Protein AF-A0A560GR85-F1 (afdb_monomer_lite)

Secondary structure (DSSP, 8-state):
-----------TTTTTGGGSS--SS----SGGGS--THHHHHHHHHHHHHHHHTTPPTTSHHHHHHHHHHHHHHHHHTS---

Structure (mmCIF, N/CA/C/O backbone):
data_AF-A0A560GR85-F1
#
_entry.id   AF-A0A560GR85-F1
#
loop_
_atom_site.group_PDB
_atom_site.id
_atom_site.type_symbol
_atom_site.label_atom_id
_atom_site.label_alt_id
_at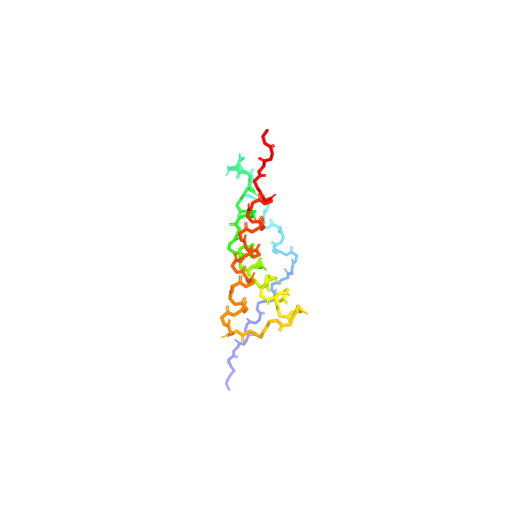om_site.label_comp_id
_atom_site.label_asym_id
_atom_site.label_entity_id
_atom_site.label_seq_id
_atom_site.pdbx_PDB_ins_code
_atom_site.Cartn_x
_atom_site.Cartn_y
_atom_site.Cartn_z
_atom_site.occupancy
_atom_site.B_iso_or_equiv
_atom_site.auth_seq_id
_atom_site.auth_comp_id
_atom_site.auth_asym_id
_atom_site.auth_atom_id
_atom_site.pdbx_PDB_model_num
ATOM 1 N N . MET A 1 1 ? 16.967 -54.484 -2.072 1.00 41.06 1 MET A N 1
ATOM 2 C CA . MET A 1 1 ? 18.306 -53.855 -2.074 1.00 41.06 1 MET A CA 1
ATOM 3 C C . MET A 1 1 ? 18.154 -52.405 -1.639 1.00 41.06 1 MET A C 1
ATOM 5 O O . MET A 1 1 ? 17.363 -51.673 -2.216 1.00 41.06 1 MET A O 1
ATOM 9 N N . THR A 1 2 ? 18.804 -52.069 -0.532 1.00 37.25 2 THR A N 1
ATOM 10 C CA . THR A 1 2 ? 18.619 -50.917 0.363 1.00 37.25 2 THR A CA 1
ATOM 11 C C . THR A 1 2 ? 19.392 -49.679 -0.108 1.00 37.25 2 THR A C 1
ATOM 13 O O . THR A 1 2 ? 20.614 -49.723 -0.204 1.00 37.25 2 THR A O 1
ATOM 16 N N . ARG A 1 3 ? 18.705 -48.552 -0.355 1.00 45.59 3 ARG A N 1
ATOM 17 C CA . ARG A 1 3 ? 19.342 -47.227 -0.467 1.00 45.59 3 ARG A CA 1
ATOM 18 C C . ARG A 1 3 ? 19.282 -46.547 0.899 1.00 45.59 3 ARG A C 1
ATOM 20 O O . ARG A 1 3 ? 18.216 -46.171 1.375 1.00 45.59 3 ARG A O 1
ATOM 27 N N . THR A 1 4 ? 20.444 -46.489 1.532 1.00 48.41 4 THR A N 1
ATOM 28 C CA . THR A 1 4 ? 20.709 -45.989 2.878 1.00 48.41 4 THR A CA 1
ATOM 29 C C . THR A 1 4 ? 20.382 -44.500 2.995 1.00 48.41 4 THR A C 1
ATOM 31 O O . THR A 1 4 ? 21.074 -43.644 2.453 1.00 48.41 4 THR A O 1
ATOM 34 N N . THR A 1 5 ? 19.305 -44.207 3.717 1.00 53.84 5 THR A N 1
ATOM 35 C CA . THR A 1 5 ? 18.902 -42.876 4.173 1.00 53.84 5 THR A CA 1
ATOM 36 C C . THR A 1 5 ? 19.831 -42.415 5.299 1.00 53.84 5 THR A C 1
ATOM 38 O O . THR A 1 5 ? 19.607 -42.748 6.461 1.00 53.84 5 THR A O 1
ATOM 41 N N . THR A 1 6 ? 20.861 -41.625 4.993 1.00 52.44 6 THR A N 1
ATOM 42 C CA . THR A 1 6 ? 21.681 -40.963 6.022 1.00 52.44 6 THR A CA 1
ATOM 43 C C . THR A 1 6 ? 20.994 -39.665 6.448 1.00 52.44 6 THR A C 1
ATOM 45 O O . THR A 1 6 ? 21.286 -38.585 5.939 1.00 52.44 6 THR A O 1
ATOM 48 N N . ARG A 1 7 ? 20.035 -39.761 7.377 1.00 53.81 7 ARG A N 1
ATOM 49 C CA . ARG A 1 7 ? 19.570 -38.598 8.148 1.00 53.81 7 ARG A CA 1
ATOM 50 C C . ARG A 1 7 ? 20.710 -38.175 9.071 1.00 53.81 7 ARG A C 1
ATOM 52 O O . ARG A 1 7 ? 20.884 -38.747 10.143 1.00 53.81 7 ARG A O 1
ATOM 59 N N . ILE A 1 8 ? 21.491 -37.187 8.648 1.00 57.78 8 ILE A N 1
ATOM 60 C CA . ILE A 1 8 ? 22.428 -36.493 9.530 1.00 57.78 8 ILE A CA 1
ATOM 61 C C . ILE A 1 8 ? 21.568 -35.675 10.499 1.00 57.78 8 ILE A C 1
ATOM 63 O O . ILE A 1 8 ? 21.052 -34.612 10.161 1.00 57.78 8 ILE A O 1
ATOM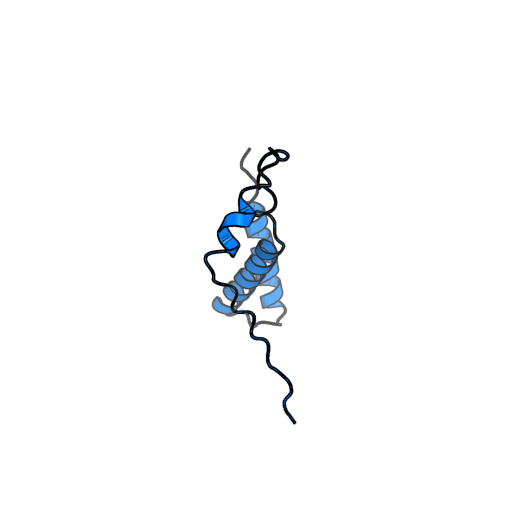 67 N N . ALA A 1 9 ? 21.340 -36.232 11.686 1.00 49.38 9 ALA A N 1
ATOM 68 C CA . ALA A 1 9 ? 20.707 -35.551 12.803 1.00 49.38 9 ALA A CA 1
ATOM 69 C C . ALA A 1 9 ? 21.677 -34.486 13.336 1.00 49.38 9 ALA A C 1
ATOM 71 O O . ALA A 1 9 ? 22.484 -34.744 14.225 1.00 49.38 9 ALA A O 1
ATOM 72 N N . ILE A 1 10 ? 21.633 -33.295 12.741 1.00 55.09 10 ILE A N 1
ATOM 73 C CA . ILE A 1 10 ? 22.351 -32.120 13.233 1.00 55.09 10 ILE A CA 1
ATOM 74 C C . ILE A 1 10 ? 21.570 -31.594 14.440 1.00 55.09 10 ILE A C 1
ATOM 76 O O . ILE A 1 10 ? 20.481 -31.038 14.311 1.00 55.09 10 ILE A O 1
ATOM 80 N N . SER A 1 11 ? 22.109 -31.826 15.632 1.00 47.69 11 SER A N 1
ATOM 81 C CA . SER A 1 11 ? 21.568 -31.355 16.905 1.00 47.69 11 SER A CA 1
ATOM 82 C C . SER A 1 11 ? 21.507 -29.816 16.916 1.00 47.69 11 SER A C 1
ATOM 84 O O . SER A 1 11 ? 22.523 -29.177 16.633 1.00 47.69 11 SER A O 1
ATOM 86 N N . PRO A 1 12 ? 20.393 -29.182 17.334 1.00 53.88 12 PRO A N 1
ATOM 87 C CA . PRO A 1 12 ? 20.234 -27.720 17.289 1.00 53.88 12 PRO A CA 1
ATOM 88 C C . PRO A 1 12 ? 21.222 -26.959 18.191 1.00 53.88 12 PRO A C 1
ATOM 90 O O . PRO A 1 12 ? 21.395 -25.755 18.052 1.00 53.88 12 PRO A O 1
AT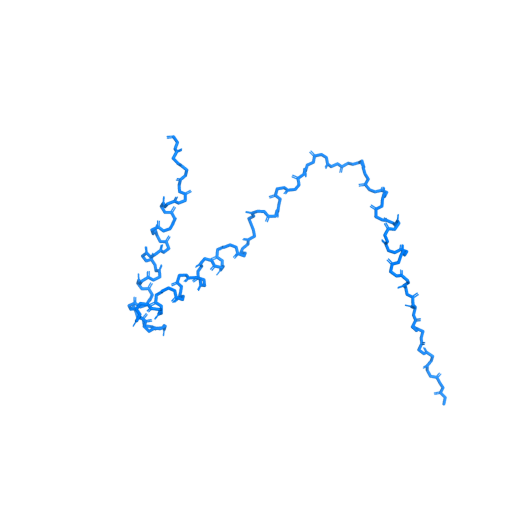OM 93 N N . ARG A 1 13 ? 21.903 -27.655 19.109 1.00 50.97 13 ARG A N 1
ATOM 94 C CA . ARG A 1 13 ? 22.891 -27.068 20.025 1.00 50.97 13 ARG A CA 1
ATOM 95 C C . ARG A 1 13 ? 24.277 -26.866 19.404 1.00 50.97 13 ARG A C 1
ATOM 97 O O . ARG A 1 13 ? 25.027 -26.034 19.898 1.00 50.97 13 ARG A O 1
ATOM 104 N N . LEU A 1 14 ? 24.614 -27.576 18.324 1.00 47.75 14 LEU A N 1
ATOM 105 C CA . LEU A 1 14 ? 25.927 -27.456 17.671 1.00 47.75 14 LEU A CA 1
ATOM 106 C C . LEU A 1 14 ? 25.981 -26.323 16.633 1.00 47.75 14 LEU A C 1
ATOM 108 O O . LEU A 1 14 ? 27.063 -25.823 16.346 1.00 47.75 14 LEU A O 1
ATOM 112 N N . ALA A 1 15 ? 24.829 -25.850 16.144 1.00 49.50 15 ALA A N 1
ATOM 113 C CA . ALA A 1 15 ? 24.753 -24.686 15.256 1.00 49.50 15 ALA A CA 1
ATOM 114 C C . ALA A 1 15 ? 25.049 -23.352 15.973 1.00 49.50 15 ALA A C 1
ATOM 116 O O . ALA A 1 15 ? 25.439 -22.384 15.329 1.00 49.50 15 ALA A O 1
ATOM 117 N N . ALA A 1 16 ? 24.900 -23.294 17.301 1.00 48.97 16 ALA A N 1
ATOM 118 C CA . ALA A 1 16 ? 25.089 -22.059 18.063 1.00 48.97 16 ALA A CA 1
ATOM 119 C C . ALA A 1 16 ? 26.566 -21.727 18.350 1.00 48.97 16 ALA A C 1
ATOM 121 O O . ALA A 1 16 ? 26.905 -20.564 18.539 1.00 48.97 16 ALA A O 1
ATOM 122 N N . ILE A 1 17 ? 27.457 -22.726 18.381 1.00 50.72 17 ILE A N 1
ATOM 123 C CA . ILE A 1 17 ? 28.835 -22.530 18.868 1.00 50.72 17 ILE A CA 1
ATOM 124 C C . ILE A 1 17 ? 29.770 -22.019 17.756 1.00 50.72 17 ILE A C 1
ATOM 126 O O . ILE A 1 17 ? 30.735 -21.314 18.039 1.00 50.72 17 ILE A O 1
ATOM 130 N N . LEU A 1 18 ? 29.458 -22.270 16.479 1.00 48.91 18 LEU A N 1
ATOM 131 C CA . LEU A 1 18 ? 30.266 -21.785 15.349 1.00 48.91 18 LEU A CA 1
ATOM 132 C C . LEU A 1 18 ? 29.957 -20.345 14.898 1.00 48.91 18 LEU A C 1
ATOM 134 O O . LEU A 1 18 ? 30.665 -19.821 14.044 1.00 48.91 18 LEU A O 1
ATOM 138 N N . ALA A 1 19 ? 28.974 -19.666 15.497 1.00 46.78 19 ALA A N 1
ATOM 139 C CA . ALA A 1 19 ? 28.677 -18.258 15.207 1.00 46.78 19 ALA A CA 1
ATOM 140 C C . ALA A 1 19 ? 29.515 -17.257 16.036 1.00 46.78 19 ALA A C 1
ATOM 142 O O . ALA A 1 19 ? 29.384 -16.049 15.858 1.00 46.78 19 ALA A O 1
ATOM 143 N N . ALA A 1 20 ? 30.374 -17.733 16.946 1.00 46.22 20 ALA A N 1
ATOM 144 C CA . ALA A 1 20 ? 31.084 -16.882 17.907 1.00 46.22 20 ALA A CA 1
ATOM 145 C C . ALA A 1 20 ? 32.479 -16.394 17.448 1.00 46.22 20 ALA A C 1
ATOM 147 O O . ALA A 1 20 ? 33.130 -15.660 18.186 1.00 46.22 20 ALA A O 1
ATOM 148 N N . ALA A 1 21 ? 32.956 -16.773 16.254 1.00 49.09 21 ALA A N 1
ATOM 149 C CA . ALA A 1 21 ? 34.339 -16.515 15.819 1.00 49.09 21 ALA A CA 1
ATOM 150 C C . ALA A 1 21 ? 34.521 -15.424 14.738 1.00 49.09 21 ALA A C 1
ATOM 152 O O . ALA A 1 21 ? 35.638 -15.214 14.275 1.00 49.09 21 ALA A O 1
ATOM 153 N N . THR A 1 22 ? 33.483 -14.675 14.353 1.00 55.09 22 THR A N 1
ATOM 154 C CA . THR A 1 22 ? 33.599 -13.552 13.393 1.00 55.09 22 THR A CA 1
ATOM 155 C C . THR A 1 22 ? 33.406 -12.193 14.074 1.00 55.09 22 THR A C 1
ATOM 157 O O . THR A 1 22 ? 32.558 -11.402 13.671 1.00 55.09 22 THR A O 1
ATOM 160 N N . LEU A 1 23 ? 34.163 -11.933 15.147 1.00 51.97 23 LEU A N 1
ATOM 161 C CA . LEU A 1 23 ? 33.961 -10.785 16.047 1.00 51.97 23 LEU A CA 1
ATOM 162 C C . LEU A 1 23 ? 34.927 -9.596 15.859 1.00 51.97 23 LEU A C 1
ATOM 164 O O . LEU A 1 23 ? 34.852 -8.650 16.633 1.00 51.97 23 LEU A O 1
ATOM 168 N N . VAL A 1 24 ? 35.807 -9.572 14.849 1.00 56.53 24 VAL A N 1
ATOM 169 C CA . VAL A 1 24 ? 36.740 -8.439 14.645 1.00 56.53 24 VAL A CA 1
ATOM 170 C C . VAL A 1 24 ? 36.964 -8.155 13.157 1.00 56.53 24 VAL A C 1
ATOM 172 O O . VAL A 1 24 ? 37.950 -8.595 12.580 1.00 56.53 24 VAL A O 1
ATOM 175 N N . ALA A 1 25 ? 36.016 -7.448 12.535 1.00 47.34 25 ALA A N 1
ATOM 176 C CA . ALA A 1 25 ? 36.207 -6.532 11.397 1.00 47.34 25 ALA A CA 1
ATOM 177 C C . ALA A 1 25 ? 34.827 -6.061 10.907 1.00 47.34 25 ALA A C 1
ATOM 179 O O . ALA A 1 25 ? 34.262 -6.621 9.973 1.00 47.34 25 ALA A O 1
ATOM 180 N N . GLY A 1 26 ? 34.250 -5.052 11.561 1.00 44.47 26 GLY A N 1
ATOM 181 C CA . GLY A 1 26 ? 32.994 -4.479 11.080 1.00 44.47 26 GLY A CA 1
ATOM 182 C C . GLY A 1 26 ? 32.248 -3.647 12.103 1.00 44.47 26 GLY A C 1
ATOM 183 O O . GLY A 1 26 ? 31.090 -3.916 12.392 1.00 44.47 26 GLY A O 1
ATOM 184 N N . ILE A 1 27 ? 32.873 -2.586 12.607 1.00 57.50 27 ILE A N 1
ATOM 185 C CA . ILE A 1 27 ? 32.182 -1.488 13.302 1.00 57.50 27 ILE A CA 1
ATOM 186 C C . ILE A 1 27 ? 31.458 -0.613 12.249 1.00 57.50 27 ILE A C 1
ATOM 188 O O . ILE A 1 27 ? 31.598 0.601 12.206 1.00 57.50 27 ILE A O 1
ATOM 192 N N . GLY A 1 28 ? 30.743 -1.264 11.329 1.00 49.28 28 GLY A N 1
ATOM 193 C CA . GLY A 1 28 ? 29.895 -0.691 10.285 1.00 49.28 28 GLY A CA 1
ATOM 194 C C . GLY A 1 28 ? 28.505 -1.291 10.453 1.00 49.28 28 GLY A C 1
ATOM 195 O O . GLY A 1 28 ? 28.046 -2.077 9.630 1.00 49.28 28 GLY A O 1
ATOM 196 N N . GLY A 1 29 ? 27.911 -1.036 11.618 1.00 45.50 29 GLY A N 1
ATOM 197 C CA . GLY A 1 29 ? 26.693 -1.681 12.088 1.00 45.50 29 GLY A CA 1
ATOM 198 C C . GLY A 1 29 ? 25.452 -1.341 11.256 1.00 45.50 29 GLY A C 1
ATOM 199 O O . GLY A 1 29 ? 25.139 -0.182 11.012 1.00 45.50 29 GLY A O 1
ATOM 200 N N . SER A 1 30 ? 24.715 -2.383 10.880 1.00 52.59 30 SER A N 1
ATOM 201 C CA . SER A 1 30 ? 23.251 -2.493 11.014 1.00 52.59 30 SER A CA 1
ATOM 202 C C . SER A 1 30 ? 22.293 -1.466 10.377 1.00 52.59 30 SER A C 1
ATOM 204 O O . SER A 1 30 ? 21.097 -1.566 10.633 1.00 52.59 30 SER A O 1
ATOM 206 N N . LEU A 1 31 ? 22.714 -0.543 9.507 1.00 50.44 31 LEU A N 1
ATOM 207 C CA . LEU A 1 31 ? 21.772 0.382 8.837 1.00 50.44 31 LEU A CA 1
ATOM 208 C C . LEU A 1 31 ? 21.096 -0.188 7.571 1.00 50.44 31 LEU A C 1
ATOM 210 O O . LEU A 1 31 ? 20.175 0.420 7.039 1.00 50.44 31 LEU A O 1
ATOM 214 N N . ALA A 1 32 ? 21.479 -1.374 7.092 1.00 50.94 32 ALA A N 1
ATOM 215 C CA . ALA A 1 32 ? 20.916 -1.947 5.861 1.00 50.94 32 ALA A CA 1
ATOM 216 C C . ALA A 1 32 ? 19.588 -2.717 6.054 1.00 50.94 32 ALA A C 1
ATOM 218 O O . ALA A 1 32 ? 19.170 -3.447 5.159 1.00 50.94 32 ALA A O 1
ATOM 219 N N . ALA A 1 33 ? 18.919 -2.572 7.205 1.00 54.06 33 ALA A N 1
ATOM 220 C CA . ALA A 1 33 ? 17.606 -3.178 7.458 1.00 54.06 33 ALA A CA 1
ATOM 221 C C . ALA A 1 33 ? 16.432 -2.179 7.427 1.00 54.06 33 ALA A C 1
ATOM 223 O O . ALA A 1 33 ? 15.282 -2.607 7.468 1.00 54.06 33 ALA A O 1
ATOM 224 N N . CYS A 1 34 ? 16.673 -0.865 7.335 1.00 47.09 34 CYS A N 1
ATOM 225 C CA . CYS A 1 34 ? 15.601 0.140 7.414 1.00 47.09 34 CYS A CA 1
ATOM 226 C C . CYS A 1 34 ? 15.196 0.780 6.075 1.00 47.09 34 CYS A C 1
ATOM 228 O O . CYS A 1 34 ? 14.495 1.784 6.072 1.00 47.09 34 CYS A O 1
ATOM 230 N N . ALA A 1 35 ? 15.579 0.201 4.935 1.00 55.50 35 ALA A N 1
ATOM 231 C CA . ALA A 1 35 ? 15.124 0.667 3.622 1.00 55.50 35 ALA A CA 1
ATOM 232 C C . ALA A 1 35 ? 14.990 -0.501 2.636 1.00 55.50 35 ALA A C 1
ATOM 234 O O . ALA A 1 35 ? 15.590 -0.524 1.565 1.00 55.50 35 ALA A O 1
ATOM 235 N N . GLY A 1 36 ? 14.233 -1.527 3.027 1.00 55.00 36 GLY A N 1
ATOM 236 C CA . GLY A 1 36 ? 13.834 -2.575 2.094 1.00 55.00 36 GLY A CA 1
ATOM 237 C C . GLY A 1 36 ? 12.692 -2.094 1.184 1.00 55.00 36 GLY A C 1
ATOM 238 O O . GLY A 1 36 ? 11.834 -1.340 1.655 1.00 55.00 36 GLY A O 1
ATOM 239 N N . PRO A 1 37 ? 12.593 -2.582 -0.072 1.00 59.84 37 PRO A N 1
ATOM 240 C CA . PRO A 1 37 ? 11.432 -2.360 -0.955 1.00 59.84 37 PRO A CA 1
ATOM 241 C C . PRO A 1 37 ? 10.096 -2.789 -0.318 1.00 59.84 37 PRO A C 1
ATOM 243 O O . PRO A 1 37 ? 9.020 -2.424 -0.791 1.00 59.84 37 PRO A O 1
ATOM 246 N N . SER A 1 38 ? 10.164 -3.523 0.792 1.00 70.69 38 SER A N 1
ATOM 247 C CA . SER A 1 38 ? 9.060 -3.841 1.684 1.00 70.69 38 SER A CA 1
ATOM 248 C C . SER A 1 38 ? 8.259 -2.608 2.091 1.00 70.69 38 SER A C 1
ATOM 250 O O . SER A 1 38 ? 7.048 -2.651 1.993 1.00 70.69 38 SER A O 1
ATOM 252 N N . PHE A 1 39 ? 8.872 -1.485 2.478 1.00 76.06 39 PHE A N 1
ATOM 253 C CA . PHE A 1 39 ? 8.087 -0.338 2.964 1.00 76.06 39 PHE A CA 1
ATOM 254 C C . PHE A 1 39 ? 7.252 0.316 1.863 1.00 76.06 39 PHE A C 1
ATOM 256 O O . PHE A 1 39 ? 6.069 0.568 2.069 1.00 76.06 39 PHE A O 1
ATOM 263 N N . ALA A 1 40 ? 7.838 0.530 0.683 1.00 79.00 40 ALA A N 1
ATOM 264 C CA . ALA A 1 40 ? 7.124 1.097 -0.459 1.00 79.00 40 ALA A CA 1
ATOM 265 C C . ALA A 1 40 ? 5.989 0.172 -0.934 1.00 79.00 40 ALA A C 1
ATOM 267 O O . ALA A 1 40 ? 4.872 0.624 -1.168 1.00 79.00 40 ALA A O 1
ATOM 268 N N . THR A 1 41 ? 6.240 -1.139 -1.005 1.00 83.81 41 THR A N 1
ATOM 269 C CA . THR A 1 41 ? 5.213 -2.122 -1.398 1.00 83.81 41 THR A CA 1
ATOM 270 C C . THR A 1 41 ? 4.111 -2.277 -0.349 1.00 83.81 41 THR A C 1
ATOM 272 O O . THR A 1 41 ? 2.938 -2.388 -0.706 1.00 83.81 41 THR A O 1
ATOM 275 N N . GLN A 1 42 ? 4.450 -2.229 0.941 1.00 86.38 42 GLN A N 1
ATOM 276 C CA . GLN A 1 42 ? 3.471 -2.278 2.029 1.00 86.38 42 GLN A CA 1
ATOM 277 C C . GLN A 1 42 ? 2.627 -1.003 2.086 1.00 86.38 42 GLN A C 1
ATOM 279 O O . GLN A 1 42 ? 1.423 -1.099 2.320 1.00 86.38 42 GLN A O 1
ATOM 284 N N . ARG A 1 43 ? 3.234 0.167 1.832 1.00 86.00 43 ARG A N 1
ATOM 285 C CA . ARG A 1 43 ? 2.528 1.453 1.752 1.00 86.00 43 ARG A CA 1
ATOM 286 C C . ARG A 1 43 ? 1.522 1.441 0.605 1.00 86.00 43 ARG A C 1
ATOM 288 O O . ARG A 1 43 ? 0.339 1.651 0.844 1.00 86.00 43 ARG A O 1
ATOM 295 N N . LEU A 1 44 ? 1.956 1.035 -0.588 1.00 87.88 44 LEU A N 1
ATOM 296 C CA . LEU A 1 44 ? 1.075 0.919 -1.748 1.00 87.88 44 LEU A CA 1
ATOM 297 C C . LEU A 1 44 ? -0.079 -0.067 -1.489 1.00 87.88 44 LEU A C 1
ATOM 299 O O . LEU A 1 44 ? -1.231 0.201 -1.825 1.00 87.88 44 LEU A O 1
ATOM 303 N N . ALA A 1 45 ? 0.188 -1.210 -0.848 1.00 90.69 45 ALA A N 1
ATOM 304 C CA . ALA A 1 45 ? -0.859 -2.164 -0.473 1.00 90.69 45 ALA A CA 1
ATOM 305 C C . ALA A 1 45 ? -1.840 -1.595 0.572 1.00 90.69 45 ALA A C 1
ATOM 307 O O . ALA A 1 45 ? -3.025 -1.937 0.566 1.00 90.69 45 ALA A O 1
ATOM 308 N N . GLN A 1 46 ? -1.368 -0.738 1.477 1.00 92.25 46 GLN A N 1
ATOM 309 C CA . GLN A 1 46 ? -2.209 -0.045 2.448 1.00 92.25 46 GLN A CA 1
ATOM 310 C C . GLN A 1 46 ? -3.095 1.009 1.775 1.00 92.25 46 GLN A C 1
ATOM 312 O O . GLN A 1 46 ? -4.295 1.030 2.038 1.00 92.25 46 GLN A O 1
ATOM 317 N N . GLU A 1 47 ? -2.540 1.826 0.883 1.00 93.25 47 GLU A N 1
ATOM 318 C CA . GLU A 1 47 ? -3.277 2.847 0.126 1.00 93.25 47 GLU A CA 1
ATOM 319 C C . GLU A 1 47 ? -4.367 2.212 -0.749 1.00 93.25 47 GLU A C 1
ATOM 321 O O . GLU A 1 47 ? -5.519 2.646 -0.728 1.00 93.25 47 GLU A O 1
ATOM 326 N N . ASN A 1 48 ? -4.044 1.105 -1.430 1.00 94.00 48 ASN A N 1
ATOM 327 C CA . ASN A 1 48 ? -5.009 0.334 -2.218 1.00 94.00 48 ASN A CA 1
ATOM 328 C C . ASN A 1 48 ? -6.208 -0.145 -1.386 1.00 94.00 48 ASN A C 1
ATOM 330 O O . ASN A 1 48 ? -7.348 -0.079 -1.856 1.00 94.00 48 ASN A O 1
ATOM 334 N N . ARG A 1 49 ? -5.957 -0.627 -0.159 1.00 94.62 49 ARG A N 1
ATOM 335 C CA . ARG A 1 49 ? -7.014 -1.062 0.765 1.00 94.62 49 ARG A CA 1
ATOM 336 C C . ARG A 1 49 ? -7.828 0.113 1.290 1.00 94.62 49 ARG A C 1
ATOM 338 O O . ARG A 1 49 ? -9.048 0.040 1.247 1.00 94.62 49 ARG A O 1
ATOM 345 N N . ALA A 1 50 ? -7.176 1.201 1.693 1.00 94.06 50 ALA A N 1
ATOM 346 C CA . ALA A 1 50 ? -7.858 2.400 2.173 1.00 94.06 50 ALA A CA 1
ATOM 347 C C . ALA A 1 50 ? -8.819 2.966 1.113 1.00 94.06 50 ALA A C 1
ATOM 349 O O . ALA A 1 50 ? -9.969 3.272 1.418 1.00 94.06 50 ALA A O 1
ATOM 350 N N . CYS A 1 51 ? -8.391 3.021 -0.152 1.00 95.88 51 CYS A N 1
ATOM 351 C CA . CYS A 1 51 ? -9.247 3.463 -1.253 1.00 95.88 51 CYS A CA 1
ATOM 352 C C . CYS A 1 51 ? -10.417 2.502 -1.532 1.00 95.88 51 CYS A C 1
ATOM 354 O O . CYS A 1 51 ? -11.509 2.950 -1.881 1.00 95.88 51 CYS A O 1
ATOM 356 N N . ALA A 1 52 ? -10.227 1.195 -1.334 1.00 95.81 52 ALA A N 1
ATOM 357 C CA . ALA A 1 52 ? -11.315 0.223 -1.433 1.00 95.81 52 ALA A CA 1
ATOM 358 C C . ALA A 1 52 ? -12.325 0.349 -0.277 1.00 95.81 52 ALA A C 1
ATOM 360 O O . ALA A 1 52 ? -13.531 0.254 -0.498 1.00 95.81 52 ALA A O 1
ATOM 361 N N . GLU A 1 53 ? -11.850 0.611 0.942 1.00 96.12 53 GLU A N 1
ATOM 362 C CA . GLU A 1 53 ? -12.682 0.776 2.142 1.00 96.12 53 GLU A CA 1
ATOM 363 C C . GLU A 1 53 ? -13.588 2.015 2.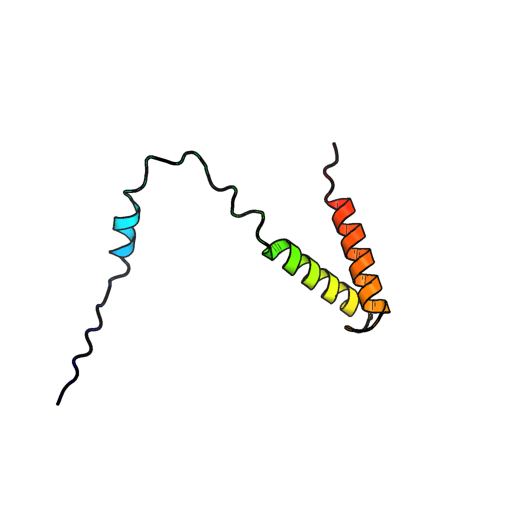072 1.00 96.12 53 GLU A C 1
ATOM 365 O O . GLU A 1 53 ? -14.709 1.982 2.578 1.00 96.12 53 GLU A O 1
ATOM 370 N N . VAL A 1 54 ? -13.154 3.082 1.393 1.00 94.00 54 VAL A N 1
ATOM 371 C CA . VAL A 1 54 ? -13.978 4.286 1.159 1.00 94.00 54 VAL A CA 1
ATOM 372 C C . VAL A 1 54 ? -14.934 4.153 -0.036 1.00 94.00 54 VAL A C 1
ATOM 374 O O . VAL A 1 54 ? -15.669 5.091 -0.340 1.00 94.00 54 VAL A O 1
ATOM 377 N N . GLY A 1 55 ? -14.953 2.993 -0.704 1.00 95.25 55 GLY A N 1
ATOM 378 C CA . GLY A 1 55 ? -15.922 2.660 -1.751 1.00 95.25 55 GLY A CA 1
ATOM 379 C C . GLY A 1 55 ? -15.428 2.815 -3.191 1.00 95.25 55 GLY A C 1
ATOM 380 O O . GLY A 1 55 ? -16.226 2.641 -4.114 1.00 95.25 55 GLY A O 1
ATOM 381 N N . PHE A 1 56 ? -14.141 3.098 -3.426 1.00 96.38 56 PHE A N 1
ATOM 382 C CA . PHE A 1 56 ? -13.599 3.065 -4.786 1.00 96.38 56 PHE A CA 1
ATOM 383 C C . PHE A 1 56 ? -13.301 1.626 -5.210 1.00 96.38 56 PHE A C 1
ATOM 385 O O . PHE A 1 56 ? -12.594 0.887 -4.529 1.00 96.38 56 PHE A O 1
ATOM 392 N N . THR A 1 57 ? -13.835 1.215 -6.358 1.00 95.69 57 THR A N 1
ATOM 393 C CA . THR A 1 57 ? -13.679 -0.164 -6.838 1.00 95.69 57 THR A CA 1
ATOM 394 C C . THR A 1 57 ? -12.273 -0.380 -7.412 1.00 95.69 57 THR A C 1
ATOM 396 O O . THR A 1 57 ? -11.875 0.362 -8.309 1.00 95.69 57 THR A O 1
ATOM 399 N N . PRO A 1 58 ? -11.518 -1.402 -6.963 1.00 92.94 58 PRO A N 1
ATOM 400 C CA . PRO A 1 58 ? -10.196 -1.691 -7.508 1.00 92.94 58 PRO A CA 1
ATOM 401 C C . PRO A 1 58 ? -10.224 -1.892 -9.025 1.00 92.94 58 PRO A C 1
ATOM 403 O O . PRO A 1 58 ? -11.067 -2.618 -9.550 1.00 92.94 58 PRO A O 1
ATOM 406 N N . GLY A 1 59 ? -9.279 -1.264 -9.723 1.00 91.06 59 GLY A N 1
ATOM 407 C CA . GLY A 1 59 ? -9.175 -1.336 -11.183 1.00 91.06 59 GLY A CA 1
ATOM 408 C C . GLY A 1 59 ? -9.998 -0.292 -11.943 1.00 91.06 59 GLY A C 1
ATOM 409 O O . GLY A 1 59 ? -9.918 -0.263 -13.171 1.00 91.06 59 GLY A O 1
ATOM 410 N N . THR A 1 60 ? -10.748 0.584 -11.262 1.00 95.75 60 THR A N 1
ATOM 411 C CA . THR A 1 60 ? -11.356 1.763 -11.902 1.00 95.75 60 THR A CA 1
ATOM 412 C C . THR A 1 60 ? -10.426 2.977 -11.859 1.00 95.75 60 THR A C 1
ATOM 414 O O . THR A 1 60 ? -9.472 3.037 -11.078 1.00 95.75 60 THR A O 1
ATOM 417 N N . GLY A 1 61 ? -10.699 3.972 -12.710 1.00 96.38 61 GLY A N 1
ATOM 418 C CA . GLY A 1 61 ? -9.909 5.205 -12.759 1.00 96.38 61 GLY A CA 1
ATOM 419 C C . GLY A 1 61 ? -10.014 6.029 -11.473 1.00 96.38 61 GLY A C 1
ATOM 420 O O . GLY A 1 61 ? -9.036 6.642 -11.053 1.00 96.38 61 GLY A O 1
ATOM 421 N N . GLU A 1 62 ? -11.171 6.011 -10.815 1.00 94.56 62 GLU A N 1
ATOM 422 C CA . GLU A 1 62 ? -11.410 6.690 -9.539 1.00 94.56 62 GLU A CA 1
ATOM 423 C C . GLU A 1 62 ? -10.574 6.082 -8.410 1.00 94.56 62 GLU A C 1
ATOM 425 O O . GLU A 1 62 ? -10.007 6.814 -7.599 1.00 94.56 62 GLU A O 1
ATOM 430 N N . HIS A 1 63 ? -10.440 4.752 -8.386 1.00 95.88 63 HIS A N 1
ATOM 431 C CA . HIS A 1 63 ? -9.589 4.061 -7.418 1.00 95.88 63 HIS A CA 1
ATOM 432 C C . HIS A 1 63 ? -8.111 4.400 -7.621 1.00 95.88 63 HIS A C 1
ATOM 434 O O . HIS A 1 63 ? -7.446 4.774 -6.657 1.00 95.88 63 HIS A O 1
ATOM 440 N N . ALA A 1 64 ? -7.629 4.400 -8.869 1.00 95.94 64 ALA A N 1
ATOM 441 C CA . ALA A 1 64 ? -6.262 4.821 -9.183 1.00 95.94 64 ALA A CA 1
ATOM 442 C C . ALA A 1 64 ? -5.993 6.271 -8.744 1.00 95.94 64 ALA A C 1
ATOM 444 O O . ALA A 1 64 ? -4.985 6.554 -8.102 1.00 95.94 64 ALA A O 1
ATOM 445 N N . ARG A 1 65 ? -6.942 7.182 -8.998 1.00 96.12 65 ARG A N 1
ATOM 446 C CA . ARG A 1 65 ? -6.839 8.584 -8.564 1.00 96.12 65 ARG A CA 1
ATOM 447 C C . ARG A 1 65 ? -6.825 8.734 -7.047 1.00 96.12 65 ARG A C 1
ATOM 449 O O . ARG A 1 65 ? -6.120 9.601 -6.540 1.00 96.12 65 ARG A O 1
ATOM 456 N N . CYS A 1 66 ? -7.594 7.921 -6.328 1.00 95.94 66 CYS A N 1
ATOM 457 C CA . CYS A 1 66 ? -7.558 7.900 -4.870 1.00 95.94 66 CYS A CA 1
ATOM 458 C C . CYS A 1 66 ? -6.174 7.482 -4.354 1.00 95.94 66 CYS A C 1
ATOM 460 O O . CYS A 1 66 ? -5.615 8.182 -3.510 1.00 95.94 66 CYS A O 1
ATOM 462 N N . VAL A 1 67 ? -5.611 6.392 -4.890 1.00 95.50 67 VAL A N 1
ATOM 463 C CA . VAL A 1 67 ? -4.292 5.884 -4.480 1.00 95.50 67 VAL A CA 1
ATOM 464 C C . VAL A 1 67 ? -3.200 6.914 -4.775 1.00 95.50 67 VAL A C 1
ATOM 466 O O . VAL A 1 67 ? -2.446 7.251 -3.869 1.00 95.50 67 VAL A O 1
ATOM 469 N N . ASP A 1 68 ? -3.182 7.499 -5.976 1.00 95.06 68 ASP A N 1
ATOM 470 C CA . ASP A 1 68 ? -2.197 8.523 -6.359 1.00 95.06 68 ASP A CA 1
ATOM 471 C C . ASP A 1 68 ? -2.246 9.757 -5.441 1.00 95.06 68 ASP A C 1
ATOM 473 O O . ASP A 1 68 ? -1.214 10.276 -5.009 1.00 95.06 68 ASP A O 1
ATOM 477 N N . ASN A 1 69 ? -3.452 10.237 -5.115 1.00 94.00 69 ASN A N 1
ATOM 478 C CA . ASN A 1 69 ? -3.61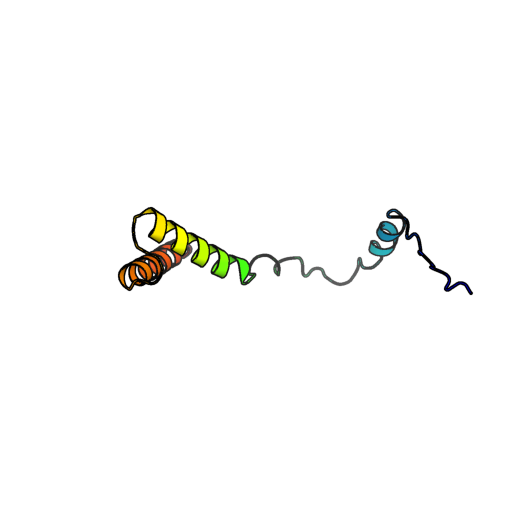7 11.388 -4.226 1.00 94.00 69 ASN A CA 1
ATOM 479 C C . ASN A 1 69 ? -3.165 11.072 -2.793 1.00 94.00 69 ASN A C 1
ATOM 481 O O . ASN A 1 69 ? -2.593 11.934 -2.121 1.00 94.00 69 ASN A O 1
ATOM 485 N N . LEU A 1 70 ? -3.429 9.853 -2.318 1.00 92.75 70 LEU A N 1
ATOM 486 C CA . LEU A 1 70 ? -3.055 9.423 -0.976 1.00 92.75 70 LEU A CA 1
ATOM 487 C C . LEU A 1 70 ? -1.538 9.218 -0.850 1.00 92.75 70 LEU A C 1
ATOM 489 O O . LEU A 1 70 ? -0.951 9.690 0.124 1.00 92.75 70 LEU A O 1
ATOM 493 N N . ASP A 1 71 ? -0.905 8.608 -1.853 1.00 92.12 71 ASP A N 1
ATOM 494 C CA . ASP A 1 71 ? 0.553 8.450 -1.948 1.00 92.12 71 ASP A CA 1
ATOM 495 C C . ASP A 1 71 ? 1.263 9.813 -1.898 1.00 92.12 71 ASP A C 1
ATOM 497 O O . ASP A 1 71 ? 2.197 10.028 -1.108 1.00 92.12 71 ASP A O 1
ATOM 501 N N . ALA A 1 72 ? 0.760 10.777 -2.678 1.00 90.44 72 ALA A N 1
ATOM 502 C CA . ALA A 1 72 ? 1.283 12.137 -2.703 1.00 90.44 72 ALA A CA 1
ATOM 503 C C . ALA A 1 72 ? 1.157 12.824 -1.332 1.00 90.44 72 ALA A C 1
ATOM 505 O O . ALA A 1 72 ? 2.116 13.446 -0.864 1.00 90.44 72 ALA A O 1
ATOM 506 N N . ALA A 1 73 ? 0.010 12.682 -0.660 1.00 89.50 73 ALA A N 1
ATOM 507 C CA . ALA A 1 73 ? -0.214 13.246 0.670 1.00 89.50 73 ALA A CA 1
ATOM 508 C C . ALA A 1 73 ? 0.714 12.621 1.728 1.00 89.50 73 ALA A C 1
ATOM 510 O O . ALA A 1 73 ? 1.339 13.340 2.512 1.00 89.50 73 ALA A O 1
ATOM 511 N N . MET A 1 74 ? 0.868 11.293 1.723 1.00 86.69 74 MET A N 1
ATOM 512 C CA . MET A 1 74 ? 1.746 10.589 2.663 1.00 86.69 74 MET A CA 1
ATOM 513 C C . MET A 1 74 ? 3.219 10.954 2.471 1.00 86.69 74 MET A C 1
ATOM 515 O O . MET A 1 74 ? 3.958 11.139 3.444 1.00 86.69 74 MET A O 1
ATOM 519 N N . THR A 1 75 ? 3.646 11.107 1.220 1.00 86.00 75 THR A N 1
ATOM 520 C CA . THR A 1 75 ? 5.010 11.528 0.887 1.00 86.00 75 THR A CA 1
ATOM 521 C C . THR A 1 75 ? 5.308 12.934 1.417 1.00 86.00 75 THR A C 1
ATOM 523 O O . THR A 1 75 ? 6.397 13.169 1.937 1.00 86.00 75 THR A O 1
ATOM 526 N N . GLN A 1 76 ? 4.333 13.848 1.384 1.00 83.62 76 GLN A N 1
ATOM 527 C CA . GLN A 1 76 ? 4.478 15.189 1.961 1.00 83.62 76 GLN A CA 1
ATOM 528 C C . GLN A 1 76 ? 4.592 15.164 3.491 1.00 83.62 76 GLN A C 1
ATOM 530 O O . GLN A 1 76 ? 5.396 15.902 4.053 1.00 83.62 76 GLN A O 1
ATOM 535 N N . THR A 1 77 ? 3.852 14.289 4.178 1.00 80.25 77 THR A N 1
ATOM 536 C CA . THR A 1 77 ? 3.957 14.147 5.645 1.00 80.25 77 THR A CA 1
ATOM 537 C C . THR A 1 77 ? 5.254 13.495 6.127 1.00 80.25 77 THR A C 1
ATOM 539 O O . THR A 1 77 ? 5.602 13.637 7.295 1.00 80.25 77 THR A O 1
ATOM 542 N N . MET A 1 78 ? 5.975 12.781 5.257 1.00 74.81 78 MET A N 1
ATOM 543 C CA . MET A 1 78 ? 7.270 12.171 5.589 1.00 74.81 78 MET A CA 1
ATOM 544 C C . MET A 1 78 ? 8.455 13.131 5.435 1.00 74.81 78 MET A C 1
ATOM 546 O O . MET A 1 78 ? 9.578 12.763 5.783 1.00 74.81 78 MET A O 1
ATOM 550 N N . LEU A 1 79 ? 8.234 14.349 4.932 1.00 75.75 79 LEU A N 1
ATOM 551 C CA . LEU A 1 79 ? 9.278 15.365 4.877 1.00 75.75 79 LEU A CA 1
ATOM 552 C C . LEU A 1 79 ? 9.640 15.781 6.314 1.00 75.75 79 LEU A C 1
ATOM 554 O O . LEU A 1 79 ? 8.760 16.229 7.053 1.00 75.75 79 LEU A O 1
ATOM 558 N N . PRO A 1 80 ? 10.908 15.630 6.742 1.00 65.62 80 PRO A N 1
ATOM 559 C CA . PRO A 1 80 ? 11.316 16.064 8.067 1.00 65.62 80 PRO A CA 1
ATOM 560 C C . PRO A 1 80 ? 11.135 17.579 8.168 1.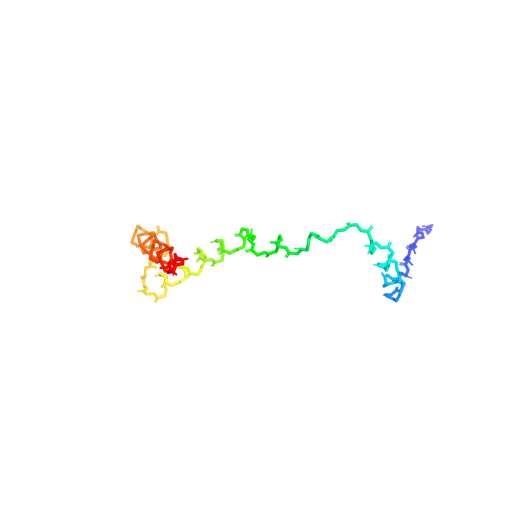00 65.62 80 PRO A C 1
ATOM 562 O O . PRO A 1 80 ? 11.617 18.328 7.317 1.00 65.62 80 PRO A O 1
ATOM 565 N N . ILE A 1 81 ? 10.438 18.019 9.214 1.00 66.69 81 ILE A N 1
ATOM 566 C CA . ILE A 1 81 ? 10.363 19.431 9.580 1.00 66.69 81 ILE A CA 1
ATOM 567 C C . ILE A 1 81 ? 11.786 19.828 9.995 1.00 66.69 81 ILE A C 1
ATOM 569 O O . ILE A 1 81 ? 12.291 19.314 10.995 1.00 66.69 81 ILE A O 1
ATOM 573 N N . ASN A 1 82 ? 12.458 20.625 9.163 1.00 54.28 82 ASN A N 1
ATOM 574 C CA . ASN A 1 82 ? 13.772 21.197 9.461 1.00 54.28 82 ASN A CA 1
ATOM 575 C C . ASN A 1 82 ? 13.614 22.416 10.369 1.00 54.28 82 ASN A C 1
ATOM 577 O O . ASN A 1 82 ? 12.741 23.254 10.045 1.00 54.28 82 ASN A O 1
#

Foldseek 3Di:
DDDDDPPPPPDPVVVPPVVPPPDPDPPPDDPVPPDDVVVVVVLLVVQLVVLVVVPDDPPDPSSVVSSVVVVVVVVVVPPDDD

Organism: NCBI:txid28077

Radius of gyration: 24.65 Å; chains: 1; bounding box: 53×75×33 Å

Sequence (82 aa):
MTRTTTRIAISPRLAAILAAATLVAGIGGSLAACAGPSFATQRLAQENRACAEVGFTPGTGEHARCVDNLDAAMTQTMLPIN

pLDDT: mean 71.27, std 20.41, range [37.25, 96.38]